Protein AF-A0A285D7H2-F1 (afdb_monomer_lite)

Organism: NCBI:txid1448271

Secondary structure (DSSP, 8-state):
-HHHHHHHHHGGGT-S-------HHHHHHHHHHHTT--SS-S------TT-EEEEEE-SS-EEEEEEEE-GGGTT-

pLDDT: mean 83.82, std 13.12, range [48.16, 96.62]

Foldseek 3Di:
DVVVLVVVVVCVVPDVDDDDDDDQVVVFQSVCVLVVNDPPDPDTQGADVVFDWDWDDDPPDIDGPDTRDDVVVPPD

Structure (mmCIF, N/CA/C/O backbone):
data_AF-A0A285D7H2-F1
#
_entry.id   AF-A0A285D7H2-F1
#
loop_
_atom_site.group_PDB
_atom_site.id
_atom_site.type_symbol
_atom_site.label_atom_id
_atom_site.label_alt_id
_atom_site.label_comp_id
_atom_site.label_asym_id
_atom_site.label_entity_id
_atom_site.label_seq_id
_atom_site.pdbx_PDB_ins_code
_atom_site.Cartn_x
_atom_site.Cartn_y
_atom_site.Cartn_z
_atom_site.occupancy
_atom_site.B_iso_or_equiv
_atom_site.auth_seq_id
_atom_site.auth_comp_id
_atom_site.auth_asym_id
_atom_site.auth_atom_id
_atom_site.pdbx_PDB_model_num
ATOM 1 N N . MET A 1 1 ? -2.781 18.121 4.881 1.00 48.16 1 MET A N 1
ATOM 2 C CA . MET A 1 1 ? -2.302 16.842 4.306 1.00 48.16 1 MET A CA 1
ATOM 3 C C . MET A 1 1 ? -2.931 15.636 5.007 1.00 48.16 1 MET A C 1
ATOM 5 O O . MET A 1 1 ? -3.505 14.825 4.309 1.00 48.16 1 MET A O 1
ATOM 9 N N . SER A 1 2 ? -2.942 15.557 6.350 1.00 51.03 2 SER A N 1
ATOM 10 C CA . SER A 1 2 ? -3.656 14.488 7.094 1.00 51.03 2 SER A CA 1
ATOM 11 C C . SER A 1 2 ? -5.171 14.421 6.804 1.00 51.03 2 SER A C 1
ATOM 13 O O . SER A 1 2 ? -5.704 13.347 6.565 1.00 51.03 2 SER A O 1
ATOM 15 N N . ILE A 1 3 ? -5.839 15.582 6.740 1.00 53.97 3 ILE A N 1
ATOM 16 C CA . ILE A 1 3 ? -7.298 15.689 6.528 1.00 53.97 3 ILE A CA 1
ATOM 17 C C . ILE A 1 3 ? -7.736 15.073 5.185 1.00 53.97 3 ILE A C 1
ATOM 19 O O . ILE A 1 3 ? -8.701 14.327 5.145 1.00 53.97 3 ILE A O 1
ATOM 23 N N . PHE A 1 4 ? -6.960 15.283 4.117 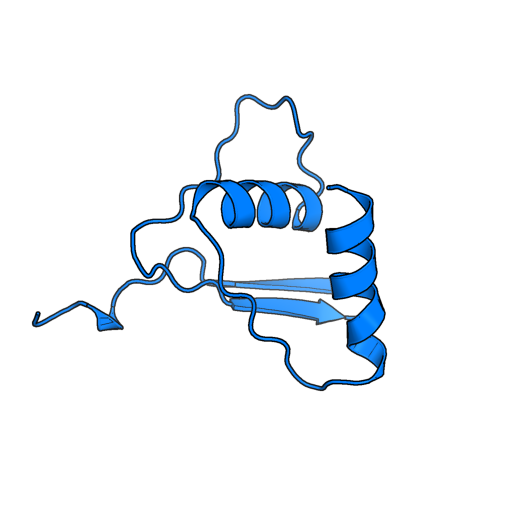1.00 59.12 4 PHE A N 1
ATOM 24 C CA . PHE A 1 4 ? -7.269 14.767 2.778 1.00 59.12 4 PHE A CA 1
ATOM 25 C C . PHE A 1 4 ? -7.284 13.232 2.716 1.00 59.12 4 PHE A C 1
ATOM 27 O O . PHE A 1 4 ? -8.151 12.638 2.090 1.00 59.12 4 PHE A O 1
ATOM 34 N N . TYR A 1 5 ? -6.345 12.562 3.393 1.00 64.31 5 TYR A N 1
ATOM 35 C CA . TYR A 1 5 ? -6.339 11.096 3.419 1.00 64.31 5 TYR A CA 1
ATOM 36 C C . TYR A 1 5 ? -7.493 10.518 4.231 1.00 64.31 5 TYR A C 1
ATOM 38 O O . TYR A 1 5 ? -7.952 9.425 3.923 1.00 64.31 5 TYR A O 1
ATOM 46 N N . TYR A 1 6 ? -7.945 11.238 5.258 1.00 61.41 6 TYR A N 1
ATOM 47 C CA . TYR A 1 6 ? -9.100 10.835 6.048 1.00 61.41 6 TYR A CA 1
ATOM 48 C C . TYR A 1 6 ? -10.386 10.915 5.213 1.00 61.41 6 TYR A C 1
ATOM 50 O O . TYR A 1 6 ? -11.140 9.952 5.174 1.00 61.41 6 TYR A O 1
ATOM 58 N N . GLU A 1 7 ? -10.567 11.992 4.445 1.00 63.66 7 GLU A N 1
ATOM 59 C CA . GLU A 1 7 ? -11.694 12.147 3.510 1.00 63.66 7 GLU A CA 1
ATOM 60 C C . GLU A 1 7 ? -11.707 11.067 2.414 1.00 63.66 7 GLU A C 1
ATOM 62 O O . GLU A 1 7 ? -12.770 10.562 2.059 1.00 63.66 7 GLU A O 1
ATOM 67 N N . LEU A 1 8 ? -10.532 10.659 1.912 1.00 67.75 8 LEU A N 1
ATOM 68 C CA . LEU A 1 8 ? -10.422 9.556 0.949 1.00 67.75 8 LEU A CA 1
ATOM 69 C C . LEU A 1 8 ? -10.801 8.197 1.552 1.00 67.75 8 LEU A C 1
ATOM 71 O O . LEU A 1 8 ? -11.358 7.361 0.847 1.00 67.75 8 LEU A O 1
ATOM 75 N N . ILE A 1 9 ? -10.486 7.967 2.830 1.00 63.94 9 ILE A N 1
ATOM 76 C CA . ILE A 1 9 ? -10.879 6.743 3.545 1.00 63.94 9 ILE A CA 1
ATOM 77 C C . ILE A 1 9 ? -12.383 6.758 3.846 1.00 63.94 9 ILE A C 1
ATOM 79 O O . ILE A 1 9 ? -13.028 5.722 3.736 1.00 63.94 9 ILE A O 1
ATOM 83 N N . ASP A 1 10 ? -12.952 7.915 4.181 1.00 64.88 10 ASP A N 1
ATOM 84 C CA . ASP A 1 10 ? -14.382 8.045 4.480 1.00 64.88 10 ASP A CA 1
ATOM 85 C C . ASP A 1 10 ? -15.268 7.980 3.219 1.00 64.88 10 ASP A C 1
ATOM 87 O O . ASP A 1 10 ? -16.409 7.520 3.300 1.00 64.88 10 ASP A O 1
ATOM 91 N N . CYS A 1 11 ? -14.741 8.342 2.039 1.00 61.19 11 CYS A N 1
ATOM 92 C CA . CYS A 1 11 ? -15.413 8.148 0.740 1.00 61.19 11 CYS A CA 1
ATOM 93 C C . CYS A 1 11 ? -15.692 6.673 0.379 1.00 61.19 11 CYS A C 1
ATOM 95 O O . CYS A 1 11 ? -16.446 6.414 -0.559 1.00 61.19 11 CYS A O 1
ATOM 97 N N . ASP A 1 12 ? -15.137 5.706 1.122 1.00 56.09 12 ASP A N 1
ATOM 98 C CA . ASP A 1 12 ? -15.385 4.259 0.969 1.00 56.09 12 ASP A CA 1
ATOM 99 C C . ASP A 1 12 ? -16.877 3.881 1.086 1.00 56.09 12 ASP A C 1
ATOM 101 O O . ASP A 1 12 ? -17.288 2.812 0.649 1.00 56.09 12 ASP A O 1
ATOM 105 N N . GLN A 1 13 ? -17.729 4.756 1.637 1.00 56.62 13 GLN A N 1
ATOM 106 C CA . GLN A 1 13 ? -19.163 4.466 1.759 1.00 56.62 13 GLN A CA 1
ATOM 107 C C . GLN A 1 13 ? -19.965 4.609 0.453 1.00 56.62 13 GLN A C 1
ATOM 109 O O . GLN A 1 13 ? -21.083 4.097 0.397 1.00 56.62 13 GLN A O 1
ATOM 114 N N . GLU A 1 14 ? -19.427 5.259 -0.586 1.00 62.22 14 GLU A N 1
ATOM 115 C CA . GLU A 1 14 ? -20.155 5.507 -1.847 1.00 62.22 14 GLU A CA 1
ATOM 116 C C . GLU A 1 14 ? -19.538 4.829 -3.083 1.00 62.22 14 GLU A C 1
ATOM 118 O O . GLU A 1 14 ? -20.163 4.807 -4.143 1.00 62.22 14 GLU A O 1
ATOM 123 N N . CYS A 1 15 ? -18.335 4.257 -2.978 1.00 65.62 15 CYS A N 1
ATOM 124 C CA . CYS A 1 15 ? -17.625 3.638 -4.101 1.00 65.62 15 CYS A CA 1
ATOM 125 C C . CYS A 1 15 ? -17.091 2.249 -3.729 1.00 65.62 15 CYS A C 1
ATOM 127 O O . CYS A 1 15 ? -16.306 2.126 -2.798 1.00 65.62 15 CYS A O 1
ATOM 129 N N . ASP A 1 16 ? -17.415 1.221 -4.524 1.00 75.94 16 ASP A N 1
ATOM 130 C CA . ASP A 1 16 ? -16.900 -0.149 -4.327 1.00 75.94 16 ASP A CA 1
ATOM 131 C C . ASP A 1 16 ? -15.367 -0.254 -4.493 1.00 75.94 16 ASP A C 1
ATOM 133 O O . ASP A 1 16 ? -14.737 -1.194 -4.006 1.00 75.94 16 ASP A O 1
ATOM 137 N N . SER A 1 17 ? -14.751 0.692 -5.215 1.00 81.94 17 SER A N 1
ATOM 138 C CA . SER A 1 17 ? -13.302 0.749 -5.431 1.00 81.94 17 SER A CA 1
ATOM 139 C C . SER A 1 17 ? -12.816 2.172 -5.713 1.00 81.94 17 SER A C 1
ATOM 141 O O . SER A 1 17 ? -13.422 2.880 -6.518 1.00 81.94 17 SER A O 1
ATOM 143 N N . LEU A 1 18 ? -11.676 2.552 -5.130 1.00 86.06 18 LEU A N 1
ATOM 144 C CA . LEU A 1 18 ? -11.005 3.837 -5.342 1.00 86.06 18 LEU A CA 1
ATOM 145 C C . LEU A 1 18 ? -9.590 3.615 -5.894 1.00 86.06 18 LEU A C 1
ATOM 147 O O . LEU A 1 18 ? -8.789 2.893 -5.300 1.00 86.06 18 LEU A O 1
ATOM 151 N N . ALA A 1 19 ? -9.257 4.284 -6.999 1.00 89.94 19 ALA A N 1
ATOM 152 C CA . ALA A 1 19 ? -7.895 4.340 -7.523 1.00 89.94 19 ALA A CA 1
ATOM 153 C C . ALA A 1 19 ? -7.224 5.660 -7.116 1.00 89.94 19 ALA A C 1
ATOM 155 O O . ALA A 1 19 ? -7.684 6.739 -7.487 1.00 89.94 19 ALA A O 1
ATOM 156 N N . LEU A 1 20 ? -6.115 5.573 -6.379 1.00 89.50 20 LEU A N 1
ATOM 157 C CA . LEU A 1 20 ? -5.294 6.721 -5.993 1.00 89.50 20 LEU A CA 1
ATOM 158 C C . LEU A 1 20 ? -3.990 6.722 -6.798 1.00 89.50 20 LEU A C 1
ATOM 160 O O . LEU A 1 20 ? -3.163 5.826 -6.640 1.00 89.50 20 LEU A O 1
ATOM 164 N N . VAL A 1 21 ? -3.786 7.753 -7.619 1.00 91.62 21 VAL A N 1
ATOM 165 C CA . VAL A 1 21 ? -2.541 7.964 -8.372 1.00 91.62 21 VAL A CA 1
ATOM 166 C C . VAL A 1 21 ? -1.795 9.146 -7.768 1.00 91.62 21 VAL A C 1
ATOM 168 O O . VAL A 1 21 ? -2.306 10.263 -7.731 1.00 91.62 21 VAL A O 1
ATOM 171 N N . ALA A 1 22 ? -0.585 8.900 -7.271 1.00 91.12 22 ALA A N 1
ATOM 172 C CA . ALA A 1 22 ? 0.247 9.922 -6.650 1.00 91.12 22 ALA A CA 1
ATOM 173 C C . ALA A 1 22 ? 1.735 9.555 -6.725 1.00 91.12 22 ALA A C 1
ATOM 175 O O . ALA A 1 22 ? 2.100 8.426 -7.044 1.00 91.12 22 ALA A O 1
ATOM 176 N N . TYR A 1 23 ? 2.602 10.513 -6.391 1.00 92.19 23 TYR A N 1
ATOM 177 C CA . TYR A 1 23 ? 4.039 10.273 -6.263 1.00 92.19 23 TYR A CA 1
ATOM 178 C C . TYR A 1 23 ? 4.360 9.272 -5.147 1.00 92.19 23 TYR A C 1
ATOM 180 O O . TYR A 1 23 ? 3.657 9.212 -4.133 1.00 92.19 23 TYR A O 1
ATOM 188 N N . GLY A 1 24 ? 5.485 8.562 -5.288 1.00 90.44 24 GLY A N 1
ATOM 189 C CA . GLY A 1 24 ? 5.915 7.533 -4.338 1.00 90.44 24 GLY A CA 1
ATOM 190 C C . GLY A 1 24 ? 5.942 8.023 -2.889 1.00 90.44 24 GLY A C 1
ATOM 191 O O . GLY A 1 24 ? 5.378 7.370 -2.021 1.00 90.44 24 GLY A O 1
ATOM 192 N N . GLY A 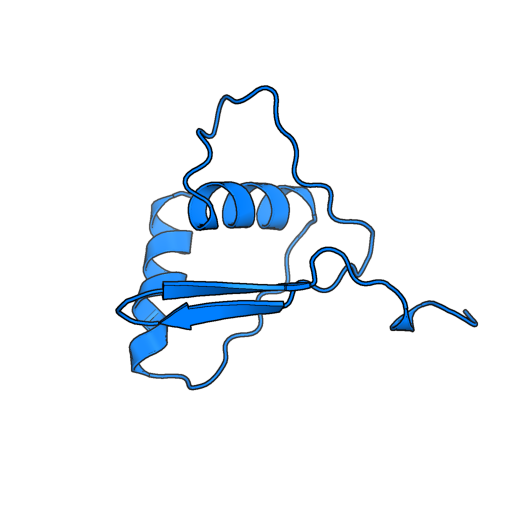1 25 ? 6.474 9.225 -2.631 1.00 90.00 25 GLY A N 1
ATOM 193 C CA . GLY A 1 25 ? 6.503 9.808 -1.282 1.00 90.00 25 GLY A CA 1
ATOM 194 C C . GLY A 1 25 ? 5.115 10.022 -0.664 1.00 90.00 25 GLY A C 1
ATOM 195 O O . GLY A 1 25 ? 4.925 9.778 0.527 1.00 90.00 25 GLY A O 1
ATOM 196 N N . THR A 1 26 ? 4.131 10.422 -1.471 1.00 91.00 26 THR A N 1
ATOM 197 C CA . THR A 1 26 ? 2.731 10.588 -1.053 1.00 91.00 26 THR A CA 1
ATOM 198 C C . THR A 1 26 ? 2.115 9.235 -0.699 1.00 91.00 26 THR A C 1
ATOM 200 O O . THR A 1 26 ? 1.564 9.076 0.391 1.00 91.00 26 THR A O 1
ATOM 203 N N . LEU A 1 27 ? 2.281 8.233 -1.570 1.00 92.12 27 LEU A N 1
ATOM 204 C CA . LEU A 1 27 ? 1.790 6.871 -1.336 1.00 92.12 27 LEU A CA 1
ATOM 205 C C . LEU A 1 27 ? 2.449 6.229 -0.108 1.00 92.12 27 LEU A C 1
ATOM 207 O O . LEU A 1 27 ? 1.767 5.607 0.703 1.00 92.12 27 LEU A O 1
ATOM 211 N N . SER A 1 28 ? 3.747 6.448 0.098 1.00 91.06 28 SER A N 1
ATOM 212 C CA . SER A 1 28 ? 4.469 5.979 1.283 1.00 91.06 28 SER A CA 1
ATOM 213 C C . SER A 1 28 ? 3.890 6.549 2.579 1.00 91.06 28 SER A C 1
ATOM 215 O O . SER A 1 28 ? 3.750 5.816 3.559 1.00 91.06 28 SER A O 1
ATOM 217 N N . GLN A 1 29 ? 3.531 7.837 2.607 1.00 89.94 29 GLN A N 1
ATOM 218 C CA . GLN A 1 29 ? 2.907 8.456 3.785 1.00 89.94 29 GLN A CA 1
ATOM 219 C C . GLN A 1 29 ? 1.469 7.978 3.993 1.00 89.94 29 GLN A C 1
ATOM 221 O O . GLN A 1 29 ? 1.087 7.667 5.121 1.00 89.94 29 GLN A O 1
ATOM 226 N N . PHE A 1 30 ? 0.691 7.852 2.918 1.00 90.31 30 PHE A N 1
ATOM 227 C CA . PHE A 1 30 ? -0.649 7.275 2.978 1.00 90.31 30 PHE A CA 1
ATOM 228 C C . PHE A 1 30 ? -0.625 5.854 3.553 1.00 90.31 30 PHE A C 1
ATOM 230 O O . PHE A 1 30 ? -1.370 5.549 4.482 1.00 90.31 30 PHE A O 1
ATOM 237 N N . LEU A 1 31 ? 0.285 5.001 3.076 1.00 92.12 31 LEU A N 1
ATOM 238 C CA . LEU A 1 31 ? 0.421 3.636 3.576 1.00 92.12 31 LEU A CA 1
ATOM 239 C C . LEU A 1 31 ? 0.871 3.609 5.043 1.00 92.12 31 LEU A C 1
ATOM 241 O O . LEU A 1 31 ? 0.375 2.785 5.808 1.00 92.12 31 LEU A O 1
ATOM 245 N N . LYS A 1 32 ? 1.737 4.532 5.484 1.00 91.62 32 LYS A N 1
ATOM 246 C CA . LYS A 1 32 ? 2.060 4.671 6.915 1.00 91.62 32 LYS A CA 1
ATOM 247 C C . LYS A 1 32 ? 0.809 4.953 7.746 1.00 91.62 32 LYS A C 1
ATOM 249 O O . LYS A 1 32 ? 0.586 4.261 8.735 1.00 91.62 32 LYS A O 1
ATOM 254 N N . ILE A 1 33 ? -0.030 5.898 7.320 1.00 88.88 33 ILE A N 1
ATOM 255 C CA . ILE A 1 33 ? -1.305 6.211 7.986 1.00 88.88 33 ILE A CA 1
ATOM 256 C C . ILE A 1 33 ? -2.229 4.987 7.976 1.00 88.88 33 ILE A C 1
ATOM 258 O O . ILE A 1 33 ? -2.775 4.615 9.016 1.00 88.88 33 ILE A O 1
ATOM 262 N N . PHE A 1 34 ? -2.352 4.312 6.830 1.00 89.19 34 PHE A N 1
ATOM 263 C CA . PHE A 1 34 ? -3.147 3.095 6.687 1.00 89.19 34 PHE A CA 1
ATOM 264 C C . PHE A 1 34 ? -2.732 2.022 7.706 1.00 89.19 34 PHE A C 1
ATOM 266 O O . PHE A 1 34 ? -3.598 1.471 8.389 1.00 89.19 34 PHE A O 1
ATOM 273 N N . TYR A 1 35 ? -1.429 1.784 7.881 1.00 90.25 35 TYR A N 1
ATOM 274 C CA . TYR A 1 35 ? -0.892 0.809 8.838 1.00 90.25 35 TYR A CA 1
ATOM 275 C C . TYR A 1 35 ? -0.751 1.330 10.277 1.00 90.25 35 TYR A C 1
ATOM 277 O O . TYR A 1 35 ? -0.293 0.586 11.142 1.00 90.25 35 TYR A O 1
ATOM 285 N N . GLY A 1 36 ? -1.127 2.580 10.564 1.00 89.56 36 GLY A N 1
ATOM 286 C CA . GLY A 1 36 ? -0.952 3.172 11.896 1.00 89.56 36 GLY A CA 1
ATOM 287 C C . GLY A 1 36 ? 0.516 3.380 12.289 1.00 89.56 36 GLY A C 1
ATOM 288 O O . GLY A 1 36 ?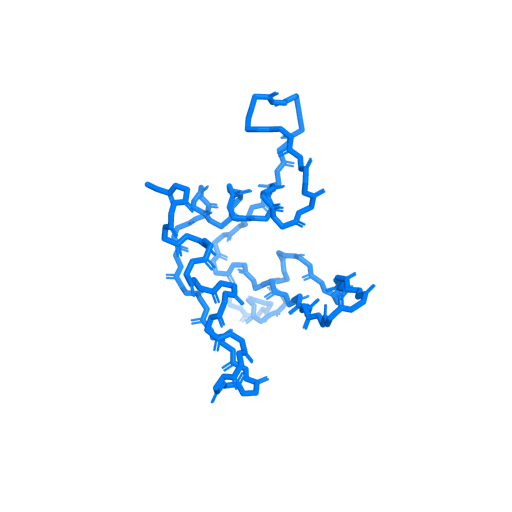 0.841 3.441 13.474 1.00 89.56 36 GLY A O 1
ATOM 289 N N . ILE A 1 37 ? 1.415 3.477 11.308 1.00 92.00 37 ILE A N 1
ATOM 290 C CA . ILE A 1 37 ? 2.833 3.751 11.530 1.00 92.00 37 ILE A CA 1
ATOM 291 C C . ILE A 1 37 ? 2.994 5.251 11.818 1.00 92.00 37 ILE A C 1
ATOM 293 O O . ILE A 1 37 ? 2.530 6.075 11.023 1.00 92.00 37 ILE A O 1
ATOM 297 N N . PRO A 1 38 ? 3.695 5.638 12.900 1.00 88.75 38 PRO A N 1
ATOM 298 C CA . PRO A 1 38 ? 3.971 7.038 13.186 1.00 88.75 38 PRO A CA 1
ATOM 299 C C . PRO A 1 38 ? 4.669 7.740 12.007 1.00 88.75 38 PRO A C 1
ATOM 301 O O . PRO A 1 38 ? 5.595 7.163 11.416 1.00 88.75 38 PRO A O 1
ATOM 304 N N . PRO A 1 39 ? 4.293 8.994 11.679 1.00 80.25 39 PRO A N 1
ATOM 305 C CA . PRO A 1 39 ? 4.932 9.749 10.598 1.00 80.25 39 PRO A CA 1
ATOM 306 C C . PRO A 1 39 ? 6.452 9.849 10.778 1.00 80.25 39 PRO A C 1
ATOM 308 O O . PRO A 1 39 ? 7.215 9.633 9.834 1.00 80.25 39 PRO A O 1
ATOM 311 N N . VAL A 1 40 ? 6.885 10.084 12.021 1.00 87.25 40 VAL A N 1
ATOM 312 C CA . VAL A 1 40 ? 8.283 10.000 12.447 1.00 87.25 40 VAL A CA 1
ATOM 313 C C . VAL A 1 40 ? 8.542 8.576 12.932 1.00 87.25 40 VAL A C 1
ATOM 315 O O . VAL A 1 40 ? 8.244 8.222 14.069 1.00 87.25 40 VAL A O 1
ATOM 318 N N . SER A 1 41 ? 9.053 7.735 12.040 1.00 88.81 41 SER A N 1
ATOM 319 C CA . SER A 1 41 ? 9.426 6.350 12.331 1.00 88.81 41 SER A CA 1
ATOM 320 C C . SER A 1 41 ? 10.673 5.965 11.535 1.00 88.81 41 SER A C 1
ATOM 322 O O . SER A 1 41 ? 10.868 6.482 10.432 1.00 88.81 41 SER A O 1
ATOM 324 N N . PRO A 1 42 ? 11.500 5.035 12.048 1.00 91.12 42 PRO A N 1
ATOM 325 C CA . PRO A 1 42 ? 12.654 4.519 11.310 1.00 91.12 42 PRO A CA 1
ATOM 326 C C . PRO A 1 42 ? 12.252 3.599 10.143 1.00 91.12 42 PRO A C 1
ATOM 328 O O . PRO A 1 42 ? 13.103 3.171 9.373 1.00 91.12 42 PRO A O 1
ATOM 331 N N . TYR A 1 43 ? 10.960 3.285 10.007 1.00 87.81 43 TYR A N 1
ATOM 332 C CA . TYR A 1 43 ? 10.432 2.429 8.953 1.00 87.81 43 TYR A CA 1
ATOM 333 C C . TYR A 1 43 ? 10.037 3.256 7.729 1.00 87.81 43 TYR A C 1
ATOM 335 O O . TYR A 1 43 ? 9.346 4.275 7.835 1.00 87.81 43 TYR A O 1
ATOM 343 N N . ALA A 1 44 ? 10.445 2.793 6.552 1.00 87.88 44 ALA A N 1
ATOM 344 C CA . ALA A 1 44 ? 10.052 3.356 5.268 1.00 87.88 44 ALA A CA 1
ATOM 345 C C . ALA A 1 44 ? 9.230 2.330 4.483 1.00 87.88 44 ALA A C 1
ATOM 347 O O . ALA A 1 44 ? 9.545 1.143 4.480 1.00 87.88 44 ALA A O 1
ATOM 348 N N . ILE A 1 45 ? 8.185 2.806 3.809 1.00 90.81 45 ILE A N 1
ATOM 349 C CA . ILE A 1 45 ? 7.455 2.028 2.808 1.00 90.81 45 ILE A CA 1
ATOM 350 C C . ILE A 1 45 ? 7.944 2.532 1.461 1.00 90.81 45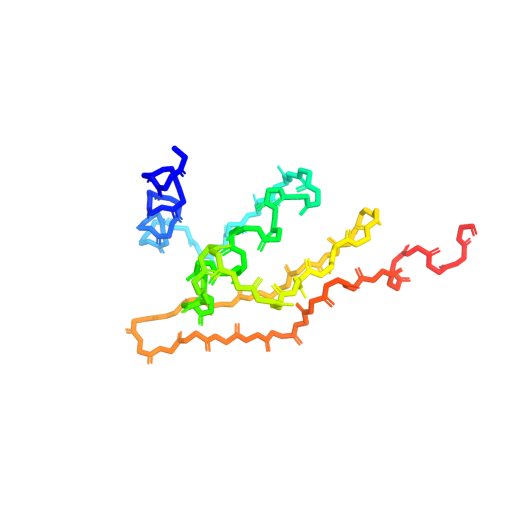 ILE A C 1
ATOM 352 O O . ILE A 1 45 ? 7.774 3.712 1.159 1.00 90.81 45 ILE A O 1
ATOM 356 N N . LEU A 1 46 ? 8.599 1.668 0.694 1.00 91.75 46 LEU A N 1
ATOM 357 C CA . LEU A 1 46 ? 9.136 2.027 -0.611 1.00 91.75 46 LEU A CA 1
ATOM 358 C C . LEU A 1 46 ? 8.084 1.778 -1.692 1.00 91.75 46 LEU A C 1
ATOM 360 O O . LEU A 1 46 ? 7.433 0.734 -1.710 1.00 91.75 46 LEU A O 1
ATOM 364 N N . THR A 1 47 ? 7.959 2.753 -2.583 1.00 93.62 47 THR A N 1
ATOM 365 C CA . THR A 1 47 ? 7.116 2.701 -3.775 1.00 93.62 47 THR A CA 1
ATOM 366 C C . THR A 1 47 ? 8.023 3.016 -4.952 1.00 93.62 47 THR A C 1
ATOM 368 O O . THR A 1 47 ? 8.566 4.119 -5.023 1.00 93.62 47 THR A O 1
ATOM 371 N N . GLY A 1 48 ? 8.253 2.025 -5.805 1.00 91.56 48 GLY A N 1
ATOM 372 C CA . GLY A 1 48 ? 8.981 2.181 -7.054 1.00 91.56 48 GLY A CA 1
ATOM 373 C C . GLY A 1 48 ? 8.128 2.876 -8.111 1.00 91.56 48 GLY A C 1
ATOM 374 O O . GLY A 1 48 ? 6.921 3.071 -7.938 1.00 91.56 48 GLY A O 1
ATOM 375 N N . ASP A 1 49 ? 8.762 3.247 -9.218 1.00 90.69 49 ASP A N 1
ATOM 376 C CA . ASP A 1 49 ? 8.076 3.902 -10.327 1.00 90.69 49 ASP A CA 1
ATOM 377 C C . ASP A 1 49 ? 6.960 3.010 -10.875 1.00 90.69 49 ASP A C 1
ATOM 379 O O . ASP A 1 49 ? 7.159 1.820 -11.128 1.00 90.69 49 ASP A O 1
ATOM 383 N N . ILE A 1 50 ? 5.763 3.589 -11.007 1.00 91.31 50 ILE A N 1
ATOM 384 C CA . ILE A 1 50 ? 4.545 2.890 -11.454 1.00 91.31 50 ILE A CA 1
ATOM 385 C C . ILE A 1 50 ? 4.204 1.679 -10.547 1.00 91.31 50 ILE A C 1
ATOM 387 O O . ILE A 1 50 ? 3.448 0.787 -10.914 1.00 91.31 50 ILE A O 1
ATOM 391 N N . GLY A 1 51 ? 4.724 1.636 -9.315 1.00 93.56 51 GLY A N 1
ATOM 392 C CA . GLY A 1 51 ? 4.415 0.583 -8.352 1.00 93.56 51 GLY A CA 1
ATOM 393 C C . GLY A 1 51 ? 2.934 0.572 -7.972 1.00 93.56 51 GLY A C 1
ATOM 394 O O . GLY A 1 51 ? 2.381 1.585 -7.539 1.00 93.56 51 GLY A O 1
ATOM 395 N N . VAL A 1 52 ? 2.284 -0.588 -8.096 1.00 95.44 52 VAL A N 1
ATOM 396 C CA . VAL A 1 52 ? 0.862 -0.744 -7.761 1.00 95.44 52 VAL A CA 1
ATOM 397 C C . VAL A 1 52 ? 0.712 -1.307 -6.351 1.00 95.44 5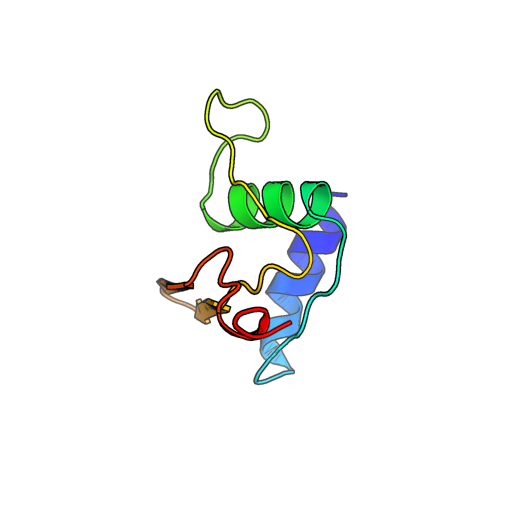2 VAL A C 1
ATOM 399 O O . VAL A 1 52 ? 1.364 -2.283 -5.969 1.00 95.44 52 VAL A O 1
ATOM 402 N N . HIS A 1 53 ? -0.190 -0.712 -5.574 1.00 95.56 53 HIS A N 1
ATOM 403 C CA . HIS A 1 53 ? -0.566 -1.179 -4.243 1.00 95.56 53 HIS A CA 1
ATOM 404 C C . HIS A 1 53 ? -2.040 -1.561 -4.247 1.00 95.56 53 HIS A C 1
ATOM 406 O O . HIS A 1 53 ? -2.874 -0.792 -4.716 1.00 95.56 53 HIS A O 1
ATOM 412 N N . HIS A 1 54 ? -2.359 -2.729 -3.695 1.00 95.31 54 HIS A N 1
ATOM 413 C CA . HIS A 1 54 ? -3.737 -3.171 -3.540 1.00 95.31 54 HIS A CA 1
ATOM 414 C C . HIS A 1 54 ? -4.002 -3.508 -2.079 1.00 95.31 54 HIS A C 1
ATOM 416 O O . HIS A 1 54 ? -3.457 -4.460 -1.506 1.00 95.31 54 HIS A O 1
ATOM 422 N N . ILE A 1 55 ? -4.845 -2.677 -1.485 1.00 93.81 55 ILE A N 1
ATOM 423 C CA . ILE A 1 55 ? -5.279 -2.740 -0.099 1.00 93.81 55 ILE A CA 1
ATOM 424 C C . ILE A 1 55 ? -6.799 -2.619 -0.061 1.00 93.81 55 ILE A C 1
ATOM 426 O O . ILE A 1 55 ? -7.405 -2.043 -0.959 1.00 93.81 55 ILE A O 1
ATOM 430 N N . GLN A 1 56 ? -7.401 -3.155 0.989 1.00 90.19 56 GLN A N 1
ATOM 431 C CA . GLN A 1 56 ? -8.832 -3.075 1.232 1.00 90.19 56 GLN A CA 1
ATOM 432 C C . GLN A 1 56 ? -9.068 -2.599 2.659 1.00 90.19 56 GLN A C 1
ATOM 434 O O . GLN A 1 56 ? -8.446 -3.096 3.606 1.00 90.19 56 GLN A O 1
ATOM 439 N N . ILE A 1 57 ? -9.979 -1.643 2.799 1.00 85.06 57 ILE A N 1
ATOM 440 C CA . ILE A 1 57 ? -10.524 -1.203 4.077 1.00 85.06 57 ILE A CA 1
ATOM 441 C C . ILE A 1 57 ? -11.927 -1.792 4.170 1.00 85.06 57 ILE A C 1
ATOM 443 O O . ILE A 1 57 ? -12.665 -1.847 3.198 1.00 85.06 57 ILE A O 1
ATOM 447 N N . THR A 1 58 ? -12.267 -2.318 5.335 1.00 83.81 58 THR A N 1
ATOM 448 C CA . THR A 1 58 ? -13.637 -2.684 5.688 1.00 83.81 58 THR A CA 1
ATOM 449 C C . THR A 1 58 ? -13.899 -2.159 7.094 1.00 83.81 58 THR A C 1
ATOM 451 O O . THR A 1 58 ? -12.958 -1.800 7.808 1.00 83.81 58 THR A O 1
ATOM 454 N N . LYS A 1 59 ? -15.154 -2.209 7.552 1.00 80.00 59 LYS A N 1
ATOM 455 C CA . LYS A 1 59 ? -15.523 -1.775 8.912 1.00 80.00 59 LYS A CA 1
ATOM 456 C C . LYS A 1 59 ? -14.688 -2.425 10.025 1.00 80.00 59 LYS A C 1
ATOM 458 O O . LYS A 1 59 ? -14.431 -1.783 11.035 1.00 80.00 59 LYS A O 1
ATOM 463 N N . ASN A 1 60 ? -14.256 -3.676 9.840 1.00 87.38 60 ASN A N 1
ATOM 464 C CA . ASN A 1 60 ? -13.636 -4.471 10.907 1.00 87.38 60 ASN A CA 1
ATOM 465 C C . ASN A 1 60 ? -12.180 -4.858 10.631 1.00 87.38 60 ASN A C 1
ATOM 467 O O . ASN A 1 60 ? -11.500 -5.354 11.527 1.00 87.38 60 ASN A O 1
ATOM 471 N N . MET A 1 61 ? -11.697 -4.689 9.400 1.00 87.31 61 MET A N 1
ATOM 472 C CA . MET A 1 61 ? -10.355 -5.123 9.030 1.00 87.31 61 MET A CA 1
ATOM 473 C C . MET A 1 61 ? -9.757 -4.285 7.908 1.00 87.31 61 MET A C 1
ATOM 475 O O . MET A 1 61 ? -10.446 -3.868 6.977 1.00 87.31 61 MET A O 1
ATOM 479 N N . LYS A 1 62 ? -8.438 -4.120 7.985 1.00 89.31 62 LYS A N 1
ATOM 480 C CA . LYS A 1 62 ? -7.583 -3.638 6.904 1.00 89.31 62 LYS A CA 1
ATOM 481 C C . LYS A 1 62 ? -6.844 -4.837 6.328 1.00 89.31 62 LYS A C 1
ATOM 483 O O . LYS A 1 62 ? -6.265 -5.619 7.083 1.00 89.31 62 LYS A O 1
ATOM 488 N N . LYS A 1 63 ? -6.875 -4.999 5.011 1.00 92.56 63 LYS A N 1
ATOM 489 C CA . LYS A 1 63 ? -6.243 -6.121 4.316 1.00 92.56 63 LYS A CA 1
ATOM 490 C C . LYS A 1 63 ? -5.276 -5.609 3.263 1.00 92.56 63 LYS A C 1
ATOM 492 O O . LYS A 1 63 ? -5.591 -4.682 2.524 1.00 92.56 63 LYS A O 1
ATOM 497 N N . THR A 1 64 ? -4.128 -6.261 3.167 1.00 95.56 64 THR A N 1
ATOM 498 C CA . THR A 1 64 ? -3.125 -6.001 2.135 1.00 95.56 64 THR A CA 1
ATOM 499 C C . THR A 1 64 ? -3.066 -7.197 1.208 1.00 95.56 64 THR A C 1
ATOM 501 O O . THR A 1 64 ? -2.833 -8.313 1.667 1.00 95.56 64 THR A O 1
ATOM 504 N N . PHE A 1 65 ? -3.284 -6.974 -0.086 1.00 96.00 65 PHE A N 1
ATOM 505 C CA . PHE A 1 65 ? -3.101 -8.008 -1.102 1.00 96.00 65 PHE A CA 1
ATOM 506 C C . PHE A 1 65 ? -1.668 -7.989 -1.623 1.00 96.00 65 PHE A C 1
ATOM 508 O O . PHE A 1 65 ? -1.007 -9.022 -1.643 1.00 96.00 65 PHE A O 1
ATOM 515 N N . PHE A 1 66 ? -1.176 -6.809 -2.002 1.00 96.62 66 PHE A N 1
ATOM 516 C CA . PHE A 1 66 ? 0.217 -6.600 -2.388 1.00 96.62 66 PHE A CA 1
ATOM 517 C C . PHE A 1 66 ? 0.605 -5.125 -2.264 1.00 96.62 66 PHE A C 1
ATOM 519 O O . PHE A 1 66 ? -0.244 -4.232 -2.310 1.00 96.62 66 PHE A O 1
ATOM 526 N N . LEU A 1 67 ? 1.906 -4.874 -2.132 1.00 95.94 67 LEU A N 1
ATOM 527 C CA . LEU A 1 67 ? 2.500 -3.541 -2.142 1.00 95.94 67 LEU A CA 1
ATOM 528 C C . LEU A 1 67 ? 3.611 -3.495 -3.183 1.00 95.94 67 LEU A C 1
ATOM 530 O O . LEU A 1 67 ? 4.360 -4.461 -3.307 1.00 95.94 67 LEU A O 1
ATOM 534 N N . ASN A 1 68 ? 3.731 -2.358 -3.866 1.00 95.81 68 ASN A N 1
ATOM 535 C CA . ASN A 1 68 ? 4.796 -2.073 -4.821 1.00 95.81 68 ASN A CA 1
ATOM 536 C C . ASN A 1 68 ? 4.974 -3.166 -5.890 1.00 95.81 68 ASN A C 1
ATOM 538 O O . ASN A 1 68 ? 6.085 -3.602 -6.188 1.00 95.81 68 ASN A O 1
ATOM 542 N N . ARG A 1 69 ? 3.861 -3.656 -6.438 1.00 95.88 69 ARG A N 1
ATOM 543 C CA . ARG A 1 69 ? 3.885 -4.660 -7.497 1.00 95.88 69 ARG A CA 1
ATOM 544 C C . ARG A 1 69 ? 4.233 -3.985 -8.826 1.00 95.88 69 ARG A C 1
ATOM 546 O O . ARG A 1 69 ? 3.585 -3.010 -9.202 1.00 95.88 69 ARG A O 1
ATOM 553 N N . GLN A 1 70 ? 5.248 -4.507 -9.510 1.00 95.19 70 GLN A N 1
ATOM 554 C CA . GLN A 1 70 ? 5.808 -3.957 -10.754 1.00 95.19 70 GLN A CA 1
ATOM 555 C C . GLN A 1 70 ? 5.917 -5.012 -11.869 1.00 95.19 70 GLN A C 1
ATOM 557 O O . GLN A 1 70 ? 6.588 -4.791 -12.866 1.00 95.19 70 GLN A O 1
ATOM 562 N N . ASP A 1 71 ? 5.245 -6.154 -11.722 1.00 94.75 71 ASP A N 1
ATOM 563 C CA . ASP A 1 71 ? 5.250 -7.243 -12.709 1.00 94.75 71 ASP A CA 1
ATOM 564 C C . ASP A 1 71 ? 4.692 -6.827 -14.078 1.00 94.75 71 ASP A C 1
ATOM 566 O O . ASP A 1 71 ? 5.106 -7.341 -15.105 1.00 94.75 71 ASP A O 1
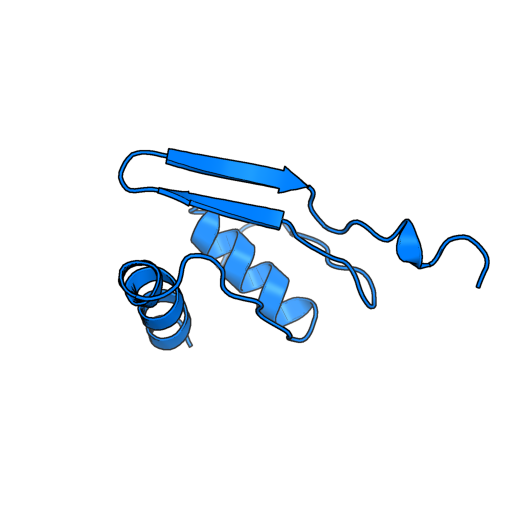ATOM 570 N N . HIS A 1 72 ? 3.804 -5.835 -14.120 1.00 90.25 72 HIS A N 1
ATOM 571 C CA . HIS A 1 72 ? 3.337 -5.225 -15.368 1.00 90.25 72 HIS A CA 1
ATOM 572 C C . HIS A 1 72 ? 4.434 -4.482 -16.156 1.00 90.25 72 HIS A C 1
ATOM 574 O O . HIS A 1 72 ? 4.201 -4.119 -17.307 1.00 90.25 72 HIS A O 1
ATOM 580 N N . LEU A 1 73 ? 5.596 -4.224 -15.544 1.00 91.31 73 LEU A N 1
ATOM 581 C CA . LEU A 1 73 ? 6.772 -3.674 -16.220 1.00 91.31 73 LEU A CA 1
ATOM 582 C C . LEU A 1 73 ? 7.698 -4.773 -16.759 1.00 91.31 73 LEU A C 1
ATOM 584 O O . LEU A 1 73 ? 8.643 -4.466 -17.483 1.00 91.31 73 LEU A O 1
ATOM 588 N N . GLU A 1 74 ? 7.465 -6.042 -16.415 1.00 86.31 74 GLU A N 1
ATOM 589 C CA . GLU A 1 74 ? 8.258 -7.146 -16.949 1.00 86.31 74 GLU A CA 1
ATOM 590 C C . GLU A 1 74 ? 8.031 -7.255 -18.463 1.00 86.31 74 GLU A C 1
ATOM 592 O O . GLU A 1 74 ? 6.911 -7.453 -18.934 1.00 86.31 74 GLU A O 1
ATOM 597 N N . GLY A 1 75 ? 9.110 -7.118 -19.235 1.00 78.75 75 GLY A N 1
ATOM 598 C CA . GLY A 1 75 ? 9.070 -7.163 -20.699 1.00 78.75 75 GLY A CA 1
ATOM 599 C C . GLY A 1 75 ? 9.042 -5.800 -21.397 1.00 78.75 75 GLY A C 1
ATOM 600 O O . GLY A 1 75 ? 8.957 -5.780 -22.626 1.00 78.75 75 GLY A O 1
ATOM 601 N N . LEU A 1 76 ? 9.131 -4.696 -20.645 1.00 60.53 76 LEU A N 1
ATOM 602 C CA . LEU A 1 76 ? 9.526 -3.380 -21.168 1.00 60.53 76 LEU A CA 1
ATOM 603 C C . LEU A 1 76 ? 11.046 -3.261 -21.345 1.00 60.53 76 LEU A C 1
ATOM 605 O O . LEU A 1 76 ? 11.796 -3.896 -20.567 1.00 60.53 76 LEU A O 1
#

Sequence (76 aa):
MSIFYYELIDCDQECDSLALVAYGGTLSQFLKIFYGIPPVSPYAILTGDIGVHHIQITKNMKKTFFLNRQDHLEGL

Radius of gyration: 13.14 Å; chains: 1; bounding box: 33×25×34 Å